Protein 5USB (pdb70)

GO terms:
  GO:0140445 chromosome, telomeric repeat region (C, IDA)
  GO:0098505 G-rich strand telomeric DNA binding (F, IDA)
  GO:0000782 telomere cap complex (C, IDA)
  GO:0043047 single-stranded telomeric DNA binding (F, IDA)
  GO:0016233 telomere capping (P, IDA)
  GO:0043047 single-stranded telomeric DNA binding (F, EXP)
  GO:0070187 shelterin complex (C, IC)
  GO:0005634 nucleus (C, HDA)
  GO:0016233 telomere capping (P, IMP)
  GO:0000723 telomere maintenance (P, IMP)
  GO:0005515 protein binding (F, IPI)

Secondary structure (DSSP, 8-state):
-----GGG--SS-EEEEEEEEEEEEE-SS-EEEEEE-S---TTS--B-TT-SS-------BS--EEEEE-THHHHHHTTT--TT-EEEEEEEEEEE-TTS-EEEEE---TT--S--EEEEE-TT-GGGHHHHHHHHHH-

Radius of gyration: 14.32 Å; Cα contacts (8 Å, |Δi|>4): 308; chains: 1; bounding box: 35×38×34 Å

Organism: Schizosaccharomyces pombe (strain 972 / ATCC 24843) (NCBI:txid284812)

Sequence (139 aa):
DSFSLLSQITPHQRCSFYAQVIKTWYSDKNFTLYVTDYTENELFFPMSPYTSSSRWWRRGGPPFGRFSIRRCILWWDEHDFYCRRNYIKEGDYVVMKNVRTKIDHLGYLECCILHGDSAKRYNMSIEKVDSEEPELNEIKSRKRLLLYYYVVV

Structure (mmCIF, N/CA/C/O backbone):
data_5USB
#
_entry.id   5USB
#
_cell.length_a   41.290
_cell.length_b   58.010
_cell.length_c   65.910
_cell.angle_alpha   90.00
_cell.angle_beta   90.00
_cell.angle_gamma   90.00
#
_symmetry.space_group_name_H-M   'P 21 21 21'
#
loop_
_entity.id
_entity.type
_entity.pdbx_description
1 polymer 'Protection of telomeres protein 1'
2 polymer "G1R_9mer DNA/RNA (5'-R(*G)-D(P*GP*TP*TP*AP*CP*GP*GP*T)-3')"
3 water water
#
loop_
_atom_site.group_PDB
_atom_site.id
_atom_site.type_symbol
_atom_site.label_atom_id
_atom_site.label_alt_id
_atom_site.label_comp_id
_atom_site.label_asym_id
_atom_site.label_entity_id
_atom_site.label_seq_id
_atom_site.pdbx_PDB_ins_code
_atom_site.Cartn_x
_atom_site.Cartn_y
_atom_site.Cartn_z
_atom_site.occupancy
_atom_site.B_iso_or_equiv
_atom_site.auth_seq_id
_atom_site.auth_comp_id
_atom_site.auth_asym_id
_atom_site.auth_atom_id
_atom_site.pdbx_PDB_model_num
ATOM 1 N N . ASP A 1 1 ? 11.584 21.984 77.073 1.00 63.91 3 ASP A N 1
ATOM 2 C CA . ASP A 1 1 ? 12.644 22.810 77.584 1.00 55.90 3 ASP A CA 1
ATOM 3 C C . ASP A 1 1 ? 14.046 22.124 77.739 1.00 55.87 3 ASP A C 1
ATOM 4 O O . ASP A 1 1 ? 14.908 22.471 76.957 1.00 56.95 3 ASP A O 1
ATOM 12 N N . SER A 1 2 ? 14.251 21.116 78.615 1.00 44.17 4 SER A N 1
ATOM 13 C CA . SER A 1 2 ? 15.539 20.489 78.922 1.00 31.92 4 SER A CA 1
ATOM 14 C C . SER A 1 2 ? 15.347 19.087 79.552 1.00 26.99 4 SER A C 1
ATOM 15 O O . SER A 1 2 ? 14.272 18.693 79.805 1.00 26.10 4 SER A O 1
ATOM 23 N N . PHE A 1 3 ? 16.430 18.381 79.814 1.00 23.85 5 PHE A N 1
ATOM 24 C CA . PHE A 1 3 ? 16.361 17.066 80.401 1.00 18.00 5 PHE A CA 1
ATOM 25 C C . PHE A 1 3 ? 16.251 17.088 81.915 1.00 22.63 5 PHE A C 1
ATOM 26 O O . PHE A 1 3 ? 16.756 17.955 82.538 1.00 24.72 5 PHE A O 1
ATOM 43 N N . SER A 1 4 ? 15.513 16.131 82.459 1.00 16.54 6 SER A N 1
ATOM 44 C CA . SER A 1 4 ? 15.356 15.927 83.896 1.00 17.34 6 SER A CA 1
ATOM 45 C C . SER A 1 4 ? 15.936 14.578 84.301 1.00 17.43 6 SER A C 1
ATOM 46 O O . SER A 1 4 ? 15.912 13.632 83.515 1.00 18.27 6 SER A O 1
ATOM 54 N N . LEU A 1 5 ? 16.388 14.465 85.549 1.00 14.75 7 LEU A N 1
ATOM 55 C CA . LEU A 1 5 ? 16.543 13.152 86.150 1.00 17.13 7 LEU A CA 1
ATOM 56 C C . LEU A 1 5 ? 15.161 12.599 86.493 1.00 13.86 7 LEU A C 1
ATOM 57 O O . LEU A 1 5 ? 14.212 13.352 86.743 1.00 15.22 7 LEU A O 1
ATOM 73 N N . LEU A 1 6 ? 15.050 11.268 86.534 1.00 15.15 8 LEU A N 1
ATOM 74 C CA . LEU A 1 6 ? 13.734 10.703 86.805 1.00 12.85 8 LEU A CA 1
ATOM 75 C C . LEU A 1 6 ? 13.254 11.052 88.202 1.00 14.76 8 LEU A C 1
ATOM 76 O O . LEU A 1 6 ? 12.048 11.106 88.450 1.00 15.42 8 LEU A O 1
ATOM 92 N N . SER A 1 7 ? 14.176 11.313 89.136 1.00 14.59 9 SER A N 1
ATOM 93 C CA . SER A 1 7 ? 13.776 11.743 90.466 1.00 12.39 9 SER A CA 1
ATOM 94 C C . SER A 1 7 ? 13.108 13.111 90.471 1.00 18.29 9 SER A C 1
ATOM 95 O O . SER A 1 7 ? 12.432 13.452 91.456 1.00 18.68 9 SER A O 1
ATOM 103 N N . GLN A 1 8 ? 13.279 13.885 89.406 1.00 15.44 10 GLN A N 1
ATOM 104 C CA . GLN A 1 8 ? 12.760 15.246 89.310 1.00 19.05 10 GLN A CA 1
ATOM 105 C C . GLN A 1 8 ? 11.432 15.327 88.574 1.00 21.57 10 GLN A C 1
ATOM 106 O O . GLN A 1 8 ? 10.799 16.395 88.584 1.00 20.71 10 GLN A O 1
ATOM 120 N N . ILE A 1 9 ? 10.987 14.253 87.922 1.00 17.84 11 I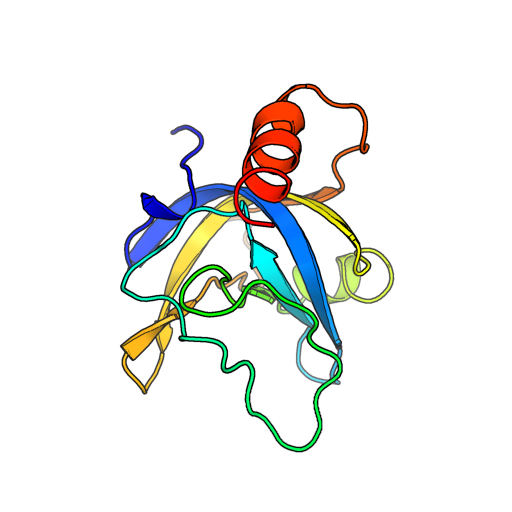LE A N 1
ATOM 121 C CA . ILE A 1 9 ? 9.760 14.386 87.160 1.00 17.16 11 ILE A CA 1
ATOM 122 C C . ILE A 1 9 ? 8.557 14.303 88.088 1.00 19.10 11 ILE A C 1
ATOM 123 O O . ILE A 1 9 ? 8.568 13.690 89.155 1.00 18.44 11 ILE A O 1
ATOM 139 N N . THR A 1 10 ? 7.509 14.983 87.696 1.00 19.65 12 THR A N 1
ATOM 140 C CA . THR A 1 10 ? 6.284 15.049 88.475 1.00 20.45 12 THR A CA 1
ATOM 141 C C . THR A 1 10 ? 5.127 14.706 87.569 1.00 20.65 12 THR A C 1
ATOM 142 O O . THR A 1 10 ? 5.272 14.645 86.345 1.00 20.45 12 THR A O 1
ATOM 153 N N . PRO A 1 11 ? 3.958 14.487 88.130 1.00 20.35 13 PRO A N 1
ATOM 154 C CA . PRO A 1 11 ? 2.817 14.083 87.310 1.00 23.35 13 PRO A CA 1
ATOM 155 C C . PRO A 1 11 ? 2.323 15.228 86.449 1.00 20.63 13 PRO A C 1
ATOM 156 O O . PRO A 1 11 ? 2.434 16.396 86.812 1.00 21.42 13 PRO A O 1
ATOM 167 N N . HIS A 1 12 ? 1.783 14.870 85.282 1.00 19.63 14 HIS A N 1
ATOM 168 C CA . HIS A 1 12 ? 1.064 15.804 84.421 1.00 20.68 14 HIS A CA 1
ATOM 169 C C . HIS A 1 12 ? 1.973 16.918 83.913 1.00 22.24 14 HIS A C 1
ATOM 170 O O . HIS A 1 12 ? 1.636 18.106 83.917 1.00 21.06 14 HIS A O 1
ATOM 184 N N . GLN A 1 13 ? 3.139 16.514 83.442 1.00 19.96 15 GLN A N 1
ATOM 185 C CA . GLN A 1 13 ? 4.045 17.432 82.787 1.00 21.41 15 GLN A CA 1
ATOM 186 C C . GLN A 1 13 ? 4.614 16.747 81.560 1.00 24.72 15 GLN A C 1
ATOM 187 O O . GLN A 1 13 ? 4.509 15.526 81.391 1.00 24.64 15 GLN A O 1
ATOM 201 N N . ARG A 1 14 ? 5.163 17.568 80.682 1.00 20.23 16 ARG A N 1
ATOM 202 C CA . ARG A 1 14 ? 5.993 17.090 79.597 1.00 21.74 16 ARG A CA 1
ATOM 203 C C . ARG A 1 14 ? 7.437 17.048 80.098 1.00 18.58 16 ARG A C 1
ATOM 204 O O . ARG A 1 14 ? 7.900 17.994 80.731 1.00 20.83 16 ARG A O 1
ATOM 225 N N . CYS A 1 15 ? 8.152 15.957 79.825 1.00 18.38 17 CYS A N 1
ATOM 226 C CA . CYS A 1 15 ? 9.526 15.900 80.275 1.00 17.82 17 CYS A CA 1
ATOM 227 C C . CYS A 1 15 ? 10.360 15.123 79.274 1.00 15.41 17 CYS A C 1
ATOM 228 O O . CYS A 1 15 ? 9.839 14.491 78.348 1.00 18.37 17 CYS A O 1
ATOM 236 N N . SER A 1 16 ? 11.672 15.222 79.453 1.00 14.96 18 SER A N 1
ATOM 237 C CA . SER A 1 16 ? 12.660 14.523 78.666 1.00 13.55 18 SER A CA 1
ATOM 238 C C . SER A 1 16 ? 13.739 13.945 79.559 1.00 14.62 18 SER A C 1
ATOM 239 O O . SER A 1 16 ? 14.154 14.587 80.520 1.00 14.67 18 SER A O 1
ATOM 247 N N . PHE A 1 17 ? 14.215 12.736 79.234 1.00 13.68 19 PHE A N 1
ATOM 248 C CA . PHE A 1 17 ? 15.197 12.076 80.086 1.00 14.70 19 PHE A CA 1
ATOM 249 C C . PHE A 1 17 ? 15.920 10.981 79.320 1.00 13.96 19 PHE A C 1
ATOM 250 O O . PHE A 1 17 ? 15.432 10.472 78.311 1.00 13.25 19 PHE A O 1
ATOM 267 N N . TYR A 1 18 ? 17.076 10.614 79.846 1.00 13.23 20 TYR A N 1
ATOM 268 C CA . TYR A 1 18 ? 17.851 9.455 79.440 1.00 12.78 20 TYR A CA 1
ATOM 269 C C . TYR A 1 18 ? 17.585 8.344 80.455 1.00 12.01 20 TYR A C 1
ATOM 270 O O . TYR A 1 18 ? 17.468 8.605 81.654 1.00 14.15 20 TYR A O 1
ATOM 288 N N . ALA A 1 19 ? 17.530 7.108 79.986 1.00 12.70 21 ALA A N 1
ATOM 289 C CA . ALA A 1 19 ? 17.259 6.004 80.897 1.00 14.50 21 ALA A CA 1
ATOM 290 C C . ALA A 1 19 ? 17.745 4.699 80.295 1.00 14.63 21 ALA A C 1
ATOM 291 O O . ALA A 1 19 ? 17.990 4.586 79.088 1.00 14.25 21 ALA A O 1
ATOM 298 N N . GLN A 1 20 ? 17.882 3.705 81.161 1.00 11.95 22 GLN A N 1
ATOM 299 C CA . GLN A 1 20 ? 18.174 2.345 80.752 1.00 11.88 22 GLN A CA 1
ATOM 300 C C . GLN A 1 20 ? 16.913 1.492 80.857 1.00 13.00 22 GLN A C 1
ATOM 301 O O . GLN A 1 20 ? 16.144 1.610 81.817 1.00 11.80 22 GLN A O 1
ATOM 315 N N . VAL A 1 21 ? 16.692 0.666 79.838 1.00 12.00 23 VAL A N 1
ATOM 316 C CA . VAL A 1 21 ? 15.520 -0.195 79.776 1.00 10.46 23 VAL A CA 1
ATOM 317 C C . VAL A 1 21 ? 15.780 -1.433 80.619 1.00 12.41 23 VAL A C 1
ATOM 318 O O . VAL A 1 21 ? 16.720 -2.201 80.359 1.00 11.58 23 VAL A O 1
ATOM 331 N N . ILE A 1 22 ? 14.899 -1.666 81.583 1.00 12.23 24 ILE A N 1
ATOM 332 C CA . ILE A 1 22 ? 14.995 -2.830 82.454 1.00 10.41 24 ILE A CA 1
ATOM 333 C C . ILE A 1 22 ? 14.135 -3.971 81.957 1.00 12.18 24 ILE A C 1
ATOM 334 O O . ILE A 1 22 ? 14.562 -5.126 81.988 1.00 15.69 24 ILE A O 1
ATOM 350 N N . LYS A 1 23 ? 12.937 -3.653 81.488 1.00 10.68 25 LYS A N 1
ATOM 351 C CA . LYS A 1 23 ? 11.955 -4.647 81.103 1.00 12.30 25 LYS A CA 1
ATOM 352 C C . LYS A 1 23 ? 11.143 -4.133 79.927 1.00 10.28 25 LYS A C 1
ATOM 353 O O . LYS A 1 23 ? 10.807 -2.948 79.868 1.00 10.39 25 LYS A O 1
ATOM 372 N N . THR A 1 24 ? 10.818 -5.036 79.009 1.00 10.04 26 THR A N 1
ATOM 373 C CA . THR A 1 24 ? 9.878 -4.762 77.940 1.00 10.63 26 THR A CA 1
ATOM 374 C C . THR A 1 24 ? 8.761 -5.785 77.974 1.00 11.55 26 THR A C 1
ATOM 375 O O . THR A 1 24 ? 8.969 -6.924 78.392 1.00 13.06 26 THR A O 1
ATOM 386 N N . TRP A 1 25 ? 7.588 -5.382 77.484 1.00 11.76 27 TRP A N 1
ATOM 387 C CA . TRP A 1 25 ? 6.457 -6.290 77.337 1.00 10.72 27 TRP A CA 1
ATOM 388 C C . TRP A 1 25 ? 5.604 -5.839 76.169 1.00 11.56 27 TRP A C 1
ATOM 389 O O . TRP A 1 25 ? 5.059 -4.733 76.185 1.00 12.07 27 TRP A O 1
ATOM 410 N N . TYR A 1 26 ? 5.522 -6.676 75.134 1.00 14.29 28 TYR A N 1
ATOM 411 C CA . TYR A 1 26 ? 4.651 -6.378 74.015 1.00 13.68 28 TYR A CA 1
ATOM 412 C C . TYR A 1 26 ? 3.326 -7.088 74.196 1.00 14.62 28 TYR A C 1
ATOM 413 O O . TYR A 1 26 ? 3.262 -8.197 74.758 1.00 16.69 28 TYR A O 1
ATOM 431 N N . SER A 1 27 ? 2.279 -6.464 73.668 1.00 16.97 29 SER A N 1
ATOM 432 C CA . SER A 1 27 ? 0.968 -7.094 73.604 1.00 22.29 29 SER A CA 1
ATOM 433 C C . SER A 1 27 ? 0.302 -6.688 72.302 1.00 18.16 29 SER A C 1
ATOM 434 O O . SER A 1 27 ? 0.857 -5.919 71.506 1.00 20.30 29 SER A O 1
ATOM 442 N N . ASP A 1 28 ? -0.904 -7.217 72.093 1.00 25.60 30 ASP A N 1
ATOM 443 C CA . ASP A 1 28 ? -1.668 -6.862 70.903 1.00 28.42 30 ASP A CA 1
ATOM 444 C C . ASP A 1 28 ? -2.256 -5.461 70.958 1.00 33.29 30 ASP A C 1
ATOM 445 O O . ASP A 1 28 ? -2.750 -4.988 69.933 1.00 36.16 30 ASP A O 1
ATOM 454 N N . LYS A 1 29 ? -2.235 -4.795 72.109 1.00 27.45 31 LYS A N 1
ATOM 455 C CA . LYS A 1 29 ? -2.767 -3.447 72.236 1.00 26.28 31 LYS A CA 1
ATOM 456 C C . LYS A 1 29 ? -1.694 -2.369 72.271 1.00 24.90 31 LYS A C 1
ATOM 457 O O . LYS A 1 29 ? -1.938 -1.241 71.811 1.00 24.79 31 LYS A O 1
ATOM 476 N N . ASN A 1 30 ? -0.542 -2.653 72.886 1.00 22.78 32 ASN A N 1
ATOM 477 C CA . ASN A 1 30 ? 0.462 -1.625 73.073 1.00 16.04 32 ASN A CA 1
ATOM 478 C C . ASN A 1 30 ? 1.805 -2.281 73.397 1.00 14.24 32 ASN A C 1
ATOM 479 O O . ASN A 1 30 ? 1.935 -3.498 73.437 1.00 17.76 32 ASN A O 1
ATOM 490 N N . PHE A 1 31 ? 2.824 -1.445 73.566 1.00 12.67 33 PHE A N 1
ATOM 491 C CA . PHE A 1 31 ? 4.149 -1.894 73.976 1.00 12.23 33 PHE A CA 1
ATOM 492 C C . PHE A 1 31 ? 4.545 -1.173 75.265 1.00 13.33 33 PHE A C 1
ATOM 493 O O . PHE A 1 31 ? 4.369 0.054 75.379 1.00 13.23 33 PHE A O 1
ATOM 510 N N . THR A 1 32 ? 5.094 -1.914 76.228 1.00 10.67 34 THR A N 1
ATOM 511 C CA . THR A 1 32 ? 5.400 -1.325 77.525 1.00 11.08 34 THR A CA 1
ATOM 512 C C . THR A 1 32 ? 6.887 -1.425 77.788 1.00 10.54 34 THR A C 1
ATOM 513 O O . THR A 1 32 ? 7.501 -2.452 77.513 1.00 13.18 34 THR A O 1
ATOM 524 N N . LEU A 1 33 ? 7.463 -0.361 78.334 1.00 12.38 35 LEU A N 1
ATOM 525 C CA . LEU A 1 33 ? 8.845 -0.312 78.768 1.00 12.39 35 LEU A CA 1
ATOM 526 C C . LEU A 1 33 ? 8.876 0.031 80.247 1.00 12.51 35 LEU A C 1
ATOM 527 O O . LEU A 1 33 ? 8.040 0.778 80.726 1.00 14.86 35 LEU A O 1
ATOM 543 N N . TYR A 1 34 ? 9.831 -0.530 80.969 1.00 10.34 36 TYR A N 1
ATOM 544 C CA . TYR A 1 34 ? 10.126 -0.123 82.334 1.00 11.22 36 TYR A CA 1
ATOM 545 C C . TYR A 1 34 ? 11.552 0.381 82.312 1.00 9.97 36 TYR A C 1
ATOM 546 O O . TYR A 1 34 ? 12.447 -0.360 81.877 1.00 12.45 36 TYR A O 1
ATOM 564 N N . VAL A 1 35 ? 11.748 1.647 82.680 1.00 10.18 37 VAL A N 1
ATOM 565 C CA . VAL A 1 35 ? 13.052 2.282 82.551 1.00 11.03 37 VAL A CA 1
ATOM 566 C C . VAL A 1 35 ? 13.479 2.934 83.856 1.00 10.58 37 VAL A C 1
ATOM 567 O O . VAL A 1 35 ? 12.666 3.212 84.733 1.00 11.50 37 VAL A O 1
ATOM 580 N N . THR A 1 36 ? 14.791 3.125 83.990 1.00 11.82 38 THR A N 1
ATOM 581 C CA . THR A 1 36 ? 15.391 3.693 85.186 1.00 10.80 38 THR A CA 1
ATOM 582 C C . THR A 1 36 ? 16.596 4.539 84.817 1.00 10.18 38 THR A C 1
ATOM 583 O O . THR A 1 36 ? 17.273 4.263 83.820 1.00 12.80 38 THR A O 1
ATOM 594 N N . ASP A 1 37 ? 16.882 5.555 85.667 1.00 11.28 39 ASP A N 1
ATOM 595 C CA . ASP A 1 37 ? 18.203 6.176 85.615 1.00 14.03 39 ASP A CA 1
ATOM 596 C C . ASP A 1 37 ? 18.910 6.036 86.957 1.00 15.71 39 ASP A C 1
ATOM 597 O O . ASP A 1 37 ? 19.899 6.743 87.222 1.00 16.23 39 ASP A O 1
ATOM 606 N N . TYR A 1 38 ? 18.417 5.118 87.785 1.00 13.49 40 TYR A N 1
ATOM 607 C CA . TYR A 1 38 ? 18.949 4.822 89.119 1.00 14.01 40 TYR A CA 1
ATOM 608 C C . TYR A 1 38 ? 18.837 6.021 90.048 1.00 18.70 40 TYR A C 1
ATOM 609 O O . TYR A 1 38 ? 19.684 6.231 90.921 1.00 18.75 40 TYR A O 1
ATOM 627 N N . THR A 1 39 ? 17.787 6.825 89.870 1.00 15.29 41 THR A N 1
ATOM 628 C CA . THR A 1 39 ? 17.394 7.860 90.819 1.00 15.35 41 THR A CA 1
ATOM 629 C C . THR A 1 39 ? 15.971 7.555 91.276 1.00 17.72 41 THR A C 1
ATOM 630 O O . THR A 1 39 ? 15.151 7.049 90.517 1.00 16.65 41 THR A O 1
ATOM 641 N N . GLU A 1 40 ? 15.692 7.836 92.536 1.00 15.59 42 GLU A N 1
ATOM 642 C CA . GLU A 1 40 ? 14.444 7.443 93.195 1.00 12.14 42 GLU A CA 1
ATOM 643 C C . GLU A 1 40 ? 13.379 8.511 93.057 1.00 14.13 42 GLU A C 1
ATOM 644 O O . GLU A 1 40 ? 13.680 9.698 93.133 1.00 16.41 42 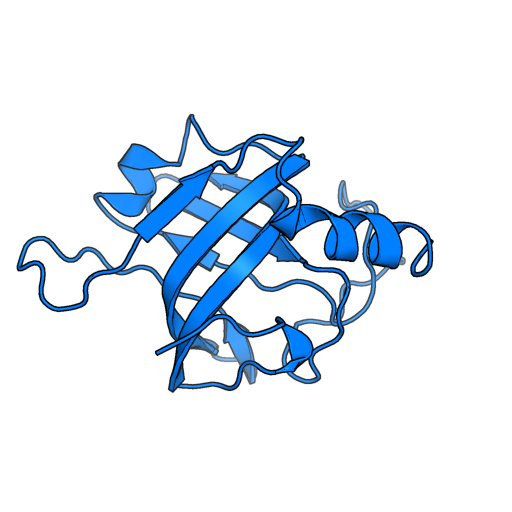GLU A O 1
ATOM 656 N N . ASN A 1 41 ? 12.137 8.081 92.818 1.00 14.76 43 ASN A N 1
ATOM 657 C CA . ASN A 1 41 ? 10.995 8.981 92.755 1.00 14.75 43 ASN A CA 1
ATOM 658 C C . ASN A 1 41 ? 9.887 8.464 93.646 1.00 14.67 43 ASN A C 1
ATOM 659 O O . ASN A 1 41 ? 9.461 7.323 93.498 1.00 13.89 43 ASN A O 1
ATOM 670 N N . GLU A 1 42 ? 9.393 9.317 94.552 1.00 17.94 44 GLU A N 1
ATOM 671 C CA . GLU A 1 42 ? 8.446 8.852 95.546 1.00 17.27 44 GLU A CA 1
ATOM 672 C C . GLU A 1 42 ? 7.119 8.375 94.968 1.00 16.59 44 GLU A C 1
ATOM 673 O O . GLU A 1 42 ? 6.370 7.721 95.701 1.00 17.18 44 GLU A O 1
ATOM 685 N N . LEU A 1 43 ? 6.805 8.653 93.682 1.00 16.96 45 LEU A N 1
ATOM 686 C CA . LEU A 1 43 ? 5.578 8.185 93.060 1.00 16.91 45 LEU A CA 1
ATOM 687 C C . LEU A 1 43 ? 5.784 6.982 92.136 1.00 14.83 45 LEU A C 1
ATOM 688 O O . LEU A 1 43 ? 4.814 6.480 91.571 1.00 15.99 45 LEU A O 1
ATOM 704 N N . PHE A 1 44 ? 7.009 6.470 92.020 1.00 12.79 46 PHE A N 1
ATOM 705 C CA . PHE A 1 44 ? 7.209 5.228 91.293 1.00 14.31 46 PHE A CA 1
ATOM 706 C C . PHE A 1 44 ? 6.732 4.038 92.136 1.00 17.02 46 PHE A C 1
ATOM 707 O O . PHE A 1 44 ? 6.666 4.093 93.371 1.00 15.90 46 PHE A O 1
ATOM 724 N N . PHE A 1 45 ? 6.422 2.940 91.473 1.00 12.86 47 PHE A N 1
ATOM 725 C CA . PHE A 1 45 ? 5.985 1.755 92.190 1.00 11.77 47 PHE A CA 1
ATOM 726 C C . PHE A 1 45 ? 7.156 1.133 92.947 1.00 12.17 47 PHE A C 1
ATOM 727 O O . PHE A 1 45 ? 8.263 1.011 92.406 1.00 13.48 47 PHE A O 1
ATOM 744 N N . PRO A 1 46 ? 6.958 0.696 94.198 1.00 13.25 48 PRO A N 1
ATOM 745 C CA . PRO A 1 46 ? 8.061 0.039 94.896 1.00 12.28 48 PRO A CA 1
ATOM 746 C C . PRO A 1 46 ? 8.221 -1.412 94.490 1.00 14.51 48 PRO A C 1
ATOM 747 O O . PRO A 1 46 ? 7.418 -2.277 94.878 1.00 14.54 48 PRO A O 1
ATOM 758 N N . MET A 1 47 ? 9.247 -1.685 93.676 1.00 13.95 49 MET A N 1
ATOM 759 C CA . MET A 1 47 ? 9.473 -3.037 93.191 1.00 12.82 49 MET A CA 1
ATOM 760 C C . MET A 1 47 ? 10.015 -3.931 94.310 1.00 12.47 49 MET A C 1
ATOM 761 O O . MET A 1 47 ? 11.043 -3.629 94.923 1.00 13.62 49 MET A O 1
ATOM 775 N N . SER A 1 48 ? 9.341 -5.031 94.543 1.00 13.70 50 SER A N 1
ATOM 776 C CA . SER A 1 48 ? 9.655 -5.896 95.684 1.00 12.83 50 SER A CA 1
ATOM 777 C C . SER A 1 48 ? 10.727 -6.928 95.336 1.00 14.43 50 SER A C 1
ATOM 778 O O . SER A 1 48 ? 10.597 -7.636 94.329 1.00 15.60 50 SER A O 1
ATOM 786 N N . PRO A 1 49 ? 11.758 -7.070 96.179 1.00 13.40 51 PRO A N 1
ATOM 787 C CA . PRO A 1 49 ? 12.716 -8.179 96.047 1.00 14.33 51 PRO A CA 1
ATOM 788 C C . PRO A 1 49 ? 12.173 -9.538 96.491 1.00 13.68 51 PRO A C 1
ATOM 789 O O . PRO A 1 49 ? 12.879 -10.557 96.343 1.00 16.18 51 PRO A O 1
ATOM 800 N N . TYR A 1 50 ? 10.951 -9.615 97.006 1.00 14.37 52 TYR A N 1
ATOM 801 C CA . TYR A 1 50 ? 10.435 -10.820 97.652 1.00 16.13 52 TYR A CA 1
ATOM 802 C C . TYR A 1 50 ? 9.475 -11.615 96.783 1.00 18.18 52 TYR A C 1
ATOM 803 O O . TYR A 1 50 ? 9.029 -12.689 97.196 1.00 22.15 52 TYR A O 1
ATOM 821 N N . THR A 1 51 ? 9.153 -11.117 95.597 1.00 18.45 53 THR A N 1
ATOM 822 C CA . THR A 1 51 ? 8.167 -11.745 94.741 1.00 18.76 53 THR A CA 1
ATOM 823 C C . THR A 1 51 ? 8.560 -13.189 94.506 1.00 23.14 53 THR A C 1
ATOM 824 O O . THR A 1 51 ? 9.715 -13.482 94.222 1.00 26.22 53 THR A O 1
ATOM 835 N N . SER A 1 52 ? 7.584 -14.094 94.665 1.00 33.63 54 SER A N 1
ATOM 836 C CA . SER A 1 52 ? 7.869 -15.522 94.578 1.00 37.23 54 SER A CA 1
ATOM 837 C C . SER A 1 52 ? 8.578 -15.848 93.275 1.00 36.19 54 SER A C 1
ATOM 838 O O . SER A 1 52 ? 9.633 -16.493 93.257 1.00 37.69 54 SER A O 1
ATOM 846 N N . SER A 1 53 ? 8.026 -15.368 92.174 1.00 30.37 55 SER A N 1
ATOM 847 C CA . SER A 1 53 ? 8.564 -15.634 90.857 1.00 25.81 55 SER A CA 1
ATOM 848 C C . SER A 1 53 ? 8.637 -14.313 90.116 1.00 27.51 55 SER A C 1
ATOM 849 O O . SER A 1 53 ? 7.615 -13.641 89.953 1.00 24.75 55 SER A O 1
ATOM 857 N N . SER A 1 54 ? 9.840 -13.920 89.720 1.00 21.91 56 SER A N 1
ATOM 858 C CA . SER A 1 54 ? 9.977 -12.755 88.878 1.00 16.84 56 SER A CA 1
ATOM 859 C C . SER A 1 54 ? 11.330 -12.782 88.196 1.00 22.98 56 SER A C 1
ATOM 860 O O . SER A 1 54 ? 12.310 -13.228 88.792 1.00 27.06 56 SER A O 1
ATOM 868 N N . ARG A 1 55 ? 11.363 -12.306 86.950 1.00 20.20 57 ARG A N 1
ATOM 869 C CA . ARG A 1 55 ? 12.594 -12.131 86.189 1.00 17.68 57 ARG A CA 1
ATOM 870 C C . ARG A 1 55 ? 13.239 -10.752 86.397 1.00 18.53 57 ARG A C 1
ATOM 871 O O . ARG A 1 55 ? 14.311 -10.492 85.857 1.00 21.79 57 ARG A O 1
ATOM 892 N N A TRP A 1 56 ? 12.613 -9.899 87.200 0.56 16.37 58 TRP A N 1
ATOM 893 N N B TRP A 1 56 ? 12.605 -9.846 87.126 0.44 16.36 58 TRP A N 1
ATOM 894 C CA A TRP A 1 56 ? 13.175 -8.608 87.567 0.56 15.59 58 TRP A CA 1
ATOM 895 C CA B TRP A 1 56 ? 13.057 -8.458 87.179 0.44 15.76 58 TRP A CA 1
ATOM 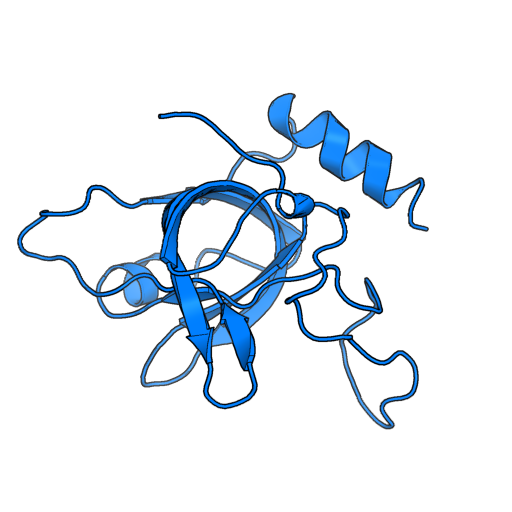896 C C A TRP A 1 56 ? 14.308 -8.790 88.578 0.56 16.97 58 TRP A C 1
ATOM 897 C C B TRP A 1 56 ? 14.564 -8.330 87.414 0.44 17.90 58 TRP A C 1
ATOM 898 O O A TRP A 1 56 ? 14.093 -9.334 89.669 0.56 23.51 58 TRP A O 1
ATOM 899 O O B TRP A 1 56 ? 15.084 -8.755 88.451 0.44 17.01 58 TRP A O 1
ATOM 940 N N A ARG A 1 57 ? 15.515 -8.338 88.213 0.56 18.24 59 ARG A N 1
ATOM 941 N N B ARG A 1 57 ? 15.255 -7.716 86.445 0.44 18.74 59 ARG A N 1
ATOM 942 C CA A ARG A 1 57 ? 16.712 -8.459 89.041 0.56 18.20 59 ARG A CA 1
ATOM 943 C CA B ARG A 1 57 ? 16.679 -7.403 86.518 0.44 19.26 59 ARG A CA 1
ATOM 944 C C A ARG A 1 57 ? 17.025 -7.188 89.813 0.56 16.58 59 ARG A C 1
ATOM 945 C C B ARG A 1 57 ? 16.943 -5.928 86.796 0.44 18.63 59 ARG A C 1
ATOM 946 O O A ARG A 1 57 ? 17.987 -7.162 90.576 0.56 17.83 59 ARG A O 1
ATOM 947 O O B ARG A 1 57 ? 17.972 -5.390 86.367 0.44 18.18 59 ARG A O 1
ATOM 988 N N A GLY A 1 58 ? 16.263 -6.126 89.594 0.56 14.41 60 GLY A N 1
ATOM 989 N N B GLY A 1 58 ? 16.039 -5.256 87.505 0.44 15.48 60 GLY A N 1
ATOM 990 C CA A GLY A 1 58 ? 16.545 -4.833 90.162 0.56 14.85 60 GLY A CA 1
ATOM 991 C CA B GLY A 1 58 ? 16.198 -3.853 87.776 0.44 13.68 60 GLY A CA 1
ATOM 992 C C A GLY A 1 58 ? 16.301 -3.796 89.092 0.56 12.47 60 GLY A C 1
ATOM 993 C C B GLY A 1 58 ? 16.358 -3.550 89.243 0.44 12.89 60 GLY A C 1
ATOM 994 O O A GLY A 1 58 ? 16.149 -4.138 87.917 0.56 13.22 60 GLY A O 1
ATOM 995 O O B GLY A 1 58 ? 16.440 -4.440 90.088 0.44 13.77 60 GLY A O 1
ATOM 1002 N N A PRO A 1 59 ? 16.295 -2.521 89.484 0.56 13.78 61 PRO A N 1
ATOM 1003 N N B PRO A 1 59 ? 16.448 -2.265 89.563 0.44 13.35 61 PRO A N 1
ATOM 1004 C CA A PRO A 1 59 ? 16.475 -2.070 90.862 0.56 13.89 61 PRO A CA 1
ATOM 1005 C CA B PRO A 1 59 ? 16.528 -1.858 90.964 0.44 13.90 61 PRO A CA 1
ATOM 1006 C C A PRO A 1 59 ? 15.210 -2.268 91.701 0.56 14.63 61 PRO A C 1
ATOM 1007 C C B PRO A 1 59 ? 15.229 -2.152 91.709 0.44 14.69 61 PRO A C 1
ATOM 1008 O O A PRO A 1 59 ? 14.123 -2.315 91.159 0.56 12.34 61 PRO A O 1
ATOM 1009 O O B PRO A 1 59 ? 14.145 -2.191 91.130 0.44 12.36 61 PRO A O 1
ATOM 1030 N N . PHE A 1 60 ? 15.350 -2.350 93.025 1.00 14.45 62 PHE A N 1
ATOM 1031 C CA . PHE A 1 60 ? 14.199 -2.535 93.893 1.00 13.76 62 PHE A CA 1
ATOM 1032 C C . PHE A 1 60 ? 13.801 -1.212 94.536 1.00 12.12 62 PHE A C 1
ATOM 1033 O O . PHE A 1 60 ? 14.581 -0.253 94.569 1.00 15.35 62 PHE A O 1
ATOM 1051 N N . GLY A 1 61 ? 12.554 -1.153 95.025 1.00 12.15 63 GLY A N 1
ATOM 1052 C CA . GLY A 1 61 ? 12.026 0.106 95.493 1.00 12.56 63 GLY A CA 1
ATOM 1053 C C . GLY A 1 61 ? 11.600 0.977 94.332 1.00 12.37 63 GLY A C 1
ATOM 1054 O O . GLY A 1 61 ? 11.347 0.467 93.245 1.00 11.79 63 GLY A O 1
ATOM 1058 N N . ARG A 1 62 ? 11.458 2.282 94.611 1.00 12.68 64 ARG A N 1
ATOM 1059 C CA . ARG A 1 62 ? 10.807 3.245 93.708 1.00 10.76 64 ARG A CA 1
ATOM 1060 C C . ARG A 1 62 ? 11.814 3.884 92.752 1.00 14.19 64 ARG A C 1
ATOM 1061 O O . ARG A 1 62 ? 12.045 5.088 92.770 1.00 12.60 64 ARG A O 1
ATOM 1082 N N . PHE A 1 63 ? 12.388 3.047 91.879 1.00 11.78 65 PHE A N 1
ATOM 1083 C CA . PHE A 1 63 ? 13.482 3.458 91.007 1.00 11.94 65 PHE A CA 1
ATOM 1084 C C . PHE A 1 63 ? 13.208 3.313 89.514 1.00 12.63 65 PHE A C 1
ATOM 1085 O O . PHE A 1 63 ? 14.079 3.667 88.720 1.00 13.62 65 PHE A O 1
ATOM 1102 N N . SER A 1 64 ? 12.049 2.815 89.109 1.00 11.38 66 SER A N 1
ATOM 1103 C CA . SER A 1 64 ? 11.748 2.623 87.690 1.00 10.59 66 SER A CA 1
ATOM 1104 C C . SER A 1 64 ? 10.351 3.143 87.378 1.00 11.54 66 SER A C 1
ATOM 1105 O O . SER A 1 64 ? 9.459 3.152 88.233 1.00 13.64 66 SER A O 1
ATOM 1113 N N . ILE A 1 65 ? 10.147 3.557 86.127 1.00 11.81 67 ILE A N 1
ATOM 1114 C CA . ILE A 1 65 ? 8.857 4.070 85.661 1.00 12.78 67 ILE A CA 1
ATOM 1115 C C . ILE A 1 65 ? 8.387 3.241 84.465 1.00 12.02 67 ILE A C 1
ATOM 1116 O O . ILE A 1 65 ? 9.188 2.862 83.610 1.00 12.46 67 ILE A O 1
ATOM 1132 N N . ARG A 1 66 ? 7.100 2.936 84.445 1.00 11.45 68 ARG A N 1
ATOM 1133 C CA A ARG A 1 66 ? 6.461 2.250 83.327 0.60 12.60 68 ARG A CA 1
ATOM 1134 C CA B ARG A 1 66 ? 6.509 2.249 83.312 0.40 12.64 68 ARG A CA 1
ATOM 1135 C C . ARG A 1 66 ? 6.127 3.254 82.239 1.00 11.38 68 ARG A C 1
ATOM 1136 O O . ARG A 1 66 ? 5.595 4.317 82.535 1.00 12.40 68 ARG A O 1
ATOM 1177 N N . CYS A 1 67 ? 6.432 2.913 80.988 1.00 12.12 69 CYS A N 1
ATOM 1178 C CA . CYS A 1 67 ? 6.093 3.757 79.841 1.00 12.73 69 CYS A CA 1
ATOM 1179 C C . CYS A 1 67 ? 5.185 2.922 78.961 1.00 11.95 69 CYS A C 1
ATOM 1180 O O . CYS A 1 67 ? 5.564 1.812 78.590 1.00 13.30 69 CYS A O 1
ATOM 1188 N N . ILE A 1 68 ? 4.003 3.460 78.606 1.00 13.29 70 ILE A N 1
ATOM 1189 C CA . ILE A 1 68 ? 3.083 2.793 77.692 1.00 13.94 70 ILE A CA 1
ATOM 1190 C C . ILE A 1 68 ? 3.114 3.488 76.340 1.00 13.34 70 ILE A C 1
ATOM 1191 O O . ILE A 1 68 ? 2.913 4.702 76.255 1.00 14.36 70 ILE A O 1
ATOM 1207 N N . LEU A 1 69 ? 3.363 2.697 75.282 1.00 14.47 71 LEU A N 1
ATOM 1208 C CA . LEU A 1 69 ? 3.518 3.203 73.928 1.00 14.12 71 LEU A CA 1
ATOM 1209 C C . LEU A 1 69 ? 2.390 2.659 73.064 1.00 12.89 71 LEU A C 1
ATOM 1210 O O . LEU A 1 69 ? 2.180 1.445 73.018 1.00 13.04 71 LEU A O 1
ATOM 1226 N N A TRP A 1 70 ? 1.653 3.552 72.404 0.56 15.35 72 TRP A N 1
ATOM 1227 N N B TRP A 1 70 ? 1.684 3.562 72.379 0.44 15.35 72 TRP A N 1
ATOM 1228 C CA A TRP A 1 70 ? 0.568 3.151 71.520 0.56 16.05 72 TRP A CA 1
ATOM 1229 C CA B TRP A 1 70 ? 0.547 3.225 71.538 0.44 16.12 72 TRP A CA 1
ATOM 1230 C C A TRP A 1 70 ? 0.876 3.506 70.074 0.56 13.88 72 TRP A C 1
ATOM 1231 C C B TRP A 1 70 ? 0.846 3.546 70.077 0.44 13.92 72 TRP A C 1
ATOM 1232 O O A TRP A 1 70 ? 1.711 4.362 69.779 0.56 15.15 72 TRP A O 1
ATOM 1233 O O B TRP A 1 70 ? 1.666 4.412 69.767 0.44 15.15 72 TRP A O 1
ATOM 1274 N N . ASP A 1 71 ? 0.150 2.849 69.178 1.00 16.04 73 ASP A N 1
ATOM 1275 C CA . ASP A 1 71 ? 0.089 3.257 67.754 1.00 15.47 73 ASP A CA 1
ATOM 1276 C C . ASP A 1 71 ? 1.496 3.330 67.173 1.00 13.54 73 ASP A C 1
ATOM 1277 O O . ASP A 1 71 ? 2.263 2.369 67.327 1.00 15.25 73 ASP A O 1
ATOM 1287 N N . GLU A 1 72 ? 1.892 4.430 66.513 1.00 17.68 74 GLU A N 1
ATOM 1288 C CA . GLU A 1 72 ? 3.191 4.457 65.844 1.00 15.30 74 GLU A CA 1
ATOM 1289 C C . GLU A 1 72 ? 4.337 4.223 66.817 1.00 13.99 74 GLU A C 1
ATOM 1290 O O . GLU A 1 72 ? 5.376 3.680 66.444 1.00 13.56 74 GLU A O 1
ATOM 1302 N N . HIS A 1 73 ? 4.180 4.627 68.073 1.00 13.74 75 HIS A N 1
ATOM 1303 C CA . HIS A 1 73 ? 5.273 4.428 69.024 1.00 15.75 75 HIS A CA 1
ATOM 1304 C C . HIS A 1 73 ? 5.463 2.951 69.325 1.00 11.60 75 HIS A C 1
ATOM 1305 O O . HIS A 1 73 ? 6.594 2.472 69.490 1.00 14.23 75 HIS A O 1
ATOM 1319 N N . ASP A 1 74 ? 4.354 2.216 69.409 1.00 10.71 76 ASP A N 1
ATOM 1320 C CA . ASP A 1 74 ? 4.346 0.777 69.603 1.00 12.97 76 ASP A CA 1
ATOM 1321 C C . ASP A 1 74 ? 4.940 0.083 68.387 1.00 13.27 76 ASP A C 1
ATOM 1322 O O . ASP A 1 74 ? 5.917 -0.655 68.490 1.00 14.25 76 ASP A O 1
ATOM 1331 N N . PHE A 1 75 ? 4.399 0.365 67.210 1.00 13.95 77 PHE A N 1
ATOM 1332 C CA . PHE A 1 75 ? 4.925 -0.292 66.020 1.00 15.11 77 PHE A CA 1
ATOM 1333 C C . PHE A 1 75 ? 6.417 -0.048 65.847 1.00 12.08 77 PHE A C 1
ATOM 1334 O O . PHE A 1 75 ? 7.142 -0.941 65.403 1.00 14.89 77 PHE A O 1
ATOM 1351 N N . TYR A 1 76 ? 6.892 1.158 66.131 1.00 11.91 78 TYR A N 1
ATOM 1352 C CA . TYR A 1 76 ? 8.306 1.466 65.983 1.00 11.47 78 TYR A CA 1
ATOM 1353 C C . TYR A 1 76 ? 9.150 0.676 66.966 1.00 12.54 78 TYR A C 1
ATOM 1354 O O . TYR A 1 76 ? 10.174 0.092 66.604 1.00 12.73 78 TYR A O 1
ATOM 1372 N N . CYS A 1 77 ? 8.756 0.662 68.247 1.00 11.75 79 CYS A N 1
ATOM 1373 C CA . CYS A 1 77 ? 9.650 0.179 69.285 1.00 13.62 79 CYS A CA 1
ATOM 1374 C C . CYS A 1 77 ? 9.549 -1.307 69.596 1.00 12.71 79 CYS A C 1
ATOM 1375 O O . CYS A 1 77 ? 10.502 -1.853 70.163 1.00 14.57 79 CYS A O 1
ATOM 1383 N N . ARG A 1 78 ? 8.434 -1.958 69.271 1.00 14.56 80 ARG A N 1
ATOM 1384 C CA A ARG A 1 78 ? 8.110 -3.244 69.893 0.47 16.15 80 ARG A CA 1
ATOM 1385 C CA B ARG A 1 78 ? 8.100 -3.249 69.881 0.53 16.14 80 ARG A CA 1
ATOM 1386 C C . ARG A 1 78 ? 9.081 -4.354 69.516 1.00 18.21 80 ARG A C 1
ATOM 1387 O O . ARG A 1 78 ? 9.235 -5.324 70.282 1.00 18.32 80 ARG A O 1
ATOM 1428 N N . ASN A 1 79 ? 9.711 -4.268 68.354 1.00 15.75 81 ASN A N 1
ATOM 1429 C CA . ASN A 1 79 ? 10.700 -5.265 67.962 1.00 18.86 81 ASN A CA 1
ATOM 1430 C C . ASN A 1 79 ? 12.058 -4.615 67.753 1.00 16.46 81 ASN A C 1
ATOM 1431 O O . ASN A 1 79 ? 12.863 -5.068 66.929 1.00 20.45 81 ASN A O 1
ATOM 1442 N N . TYR A 1 80 ? 12.310 -3.543 68.490 1.00 17.78 82 TYR A N 1
ATOM 1443 C CA . TYR A 1 80 ? 13.499 -2.726 68.333 1.00 16.02 82 TYR A CA 1
ATOM 1444 C C . TYR A 1 80 ? 14.162 -2.407 69.671 1.00 21.68 82 TYR A C 1
ATOM 1445 O O . TYR A 1 80 ? 15.335 -2.744 69.859 1.00 19.05 82 TYR A O 1
ATOM 1463 N N . ILE A 1 81 ? 13.448 -1.744 70.591 1.00 14.50 83 ILE A N 1
ATOM 1464 C CA . ILE A 1 81 ? 13.991 -1.436 71.911 1.00 14.10 83 ILE A CA 1
ATOM 1465 C C . ILE A 1 81 ? 14.003 -2.710 72.743 1.00 16.69 83 ILE A C 1
ATOM 1466 O O . ILE A 1 81 ? 12.978 -3.393 72.879 1.00 16.84 83 ILE A O 1
ATOM 1482 N N . LYS A 1 82 ? 15.157 -3.027 73.315 1.00 15.19 84 LYS A N 1
ATOM 1483 C CA . LYS A 1 82 ? 15.360 -4.285 74.030 1.00 15.41 84 LYS A CA 1
ATOM 1484 C C . LYS A 1 82 ? 15.800 -3.994 75.450 1.00 12.91 84 LYS A C 1
ATOM 1485 O O . LYS A 1 82 ? 16.372 -2.946 75.753 1.00 13.86 84 LYS A O 1
ATOM 1504 N N . GLU A 1 83 ? 15.574 -4.967 76.318 1.00 14.95 85 GLU A N 1
ATOM 1505 C CA . GLU A 1 83 ? 16.086 -4.893 77.670 1.00 14.20 85 GLU A CA 1
ATOM 1506 C C . GLU A 1 83 ? 17.600 -4.676 77.658 1.00 11.51 85 GLU A C 1
ATOM 1507 O O . GLU A 1 83 ? 18.326 -5.360 76.925 1.0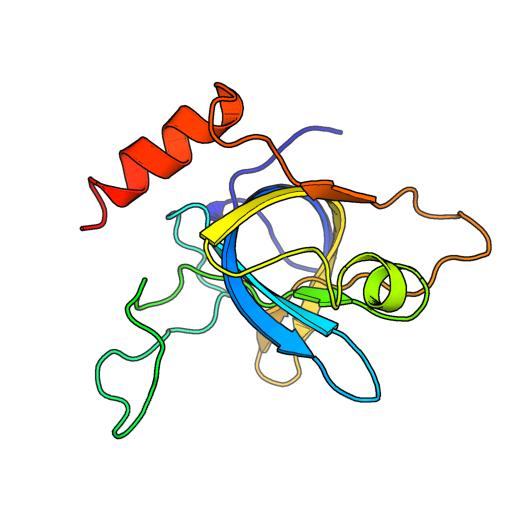0 13.96 85 GLU A O 1
ATOM 1519 N N . GLY A 1 84 ? 18.051 -3.745 78.479 1.00 14.31 86 GLY A N 1
ATOM 1520 C CA . GLY A 1 84 ? 19.453 -3.368 78.573 1.00 14.70 86 GLY A CA 1
ATOM 1521 C C . GLY A 1 84 ? 19.846 -2.213 77.679 1.00 16.85 86 GLY A C 1
ATOM 1522 O O . GLY A 1 84 ? 20.885 -1.562 77.928 1.00 18.28 86 GLY A O 1
ATOM 1526 N N . ASP A 1 85 ? 19.023 -1.903 76.684 1.00 14.99 87 ASP A N 1
ATOM 1527 C CA . ASP A 1 85 ? 19.277 -0.742 75.854 1.00 14.21 87 ASP A CA 1
ATOM 1528 C C . ASP A 1 85 ? 19.147 0.561 76.660 1.00 16.06 87 ASP A C 1
ATOM 1529 O O . ASP A 1 85 ? 18.452 0.652 77.686 1.00 16.26 87 ASP A O 1
ATOM 1538 N N . TYR A 1 86 ? 19.827 1.597 76.170 1.00 14.57 88 TYR A N 1
ATOM 1539 C CA . TYR A 1 86 ? 19.646 2.947 76.664 1.00 14.59 88 TYR A CA 1
ATOM 1540 C C . TYR A 1 86 ? 18.753 3.707 75.708 1.00 14.21 88 TYR A C 1
ATOM 1541 O O . TYR A 1 86 ? 18.798 3.479 74.493 1.00 15.51 88 TYR A O 1
ATOM 1559 N N . VAL A 1 87 ? 17.888 4.535 76.261 1.00 12.12 89 VAL A N 1
ATOM 1560 C CA . VAL A 1 87 ? 16.939 5.304 75.477 1.00 11.93 89 VAL A CA 1
ATOM 1561 C C . VAL A 1 87 ? 16.991 6.768 75.913 1.00 15.05 89 VAL A C 1
ATOM 1562 O O . VAL A 1 87 ? 17.351 7.102 77.047 1.00 13.90 89 VAL A O 1
ATOM 1575 N N . VAL A 1 88 ? 16.615 7.643 74.984 1.00 13.24 90 VAL A N 1
ATOM 1576 C CA . VAL A 1 88 ? 16.344 9.051 75.264 1.00 12.75 90 VAL A CA 1
ATOM 1577 C C . VAL A 1 88 ? 14.897 9.299 74.873 1.00 13.21 90 VAL A C 1
ATOM 1578 O O . VAL A 1 88 ? 14.491 9.018 73.741 1.00 13.19 90 VAL A O 1
ATOM 1591 N N . MET A 1 89 ? 14.106 9.758 75.838 1.00 14.95 91 MET A N 1
ATOM 1592 C CA . MET A 1 89 ? 12.689 10.045 75.656 1.00 13.56 91 MET A CA 1
ATOM 1593 C C . MET A 1 89 ? 12.537 11.556 75.725 1.00 13.36 91 MET A C 1
ATOM 1594 O O . MET A 1 89 ? 13.024 12.175 76.659 1.00 13.70 91 MET A O 1
ATOM 1608 N N . LYS A 1 90 ? 11.902 12.137 74.713 1.00 12.45 92 LYS A N 1
ATOM 1609 C CA . LYS A 1 90 ? 11.817 13.583 74.569 1.00 13.32 92 LYS A CA 1
ATOM 1610 C C . LYS A 1 90 ? 10.360 13.998 74.530 1.00 14.71 92 LYS A C 1
ATOM 1611 O O . LYS A 1 90 ? 9.559 13.412 73.799 1.00 14.72 92 LYS A O 1
ATOM 1630 N N . ASN A 1 91 ? 10.007 14.937 75.410 1.00 13.65 93 ASN A N 1
ATOM 1631 C CA . ASN A 1 91 ? 8.705 15.582 75.420 1.00 15.72 93 ASN A CA 1
ATOM 1632 C C . ASN A 1 91 ? 7.571 14.595 75.648 1.00 17.92 93 ASN A C 1
ATOM 1633 O O . ASN A 1 91 ? 6.465 14.760 75.139 1.00 20.60 93 ASN A O 1
ATOM 1644 N N . VAL A 1 92 ? 7.821 13.603 76.470 1.00 16.75 94 VAL A N 1
ATOM 1645 C CA . VAL A 1 92 ? 6.806 12.633 76.819 1.00 14.68 94 VAL A CA 1
ATOM 1646 C C . VAL A 1 92 ? 6.015 13.138 78.009 1.00 18.37 94 VAL A C 1
ATOM 1647 O O . VAL A 1 92 ? 6.445 14.008 78.766 1.00 20.97 94 VAL A O 1
ATOM 1660 N N . ARG A 1 93 ? 4.801 12.644 78.086 1.00 18.68 95 ARG A N 1
ATOM 1661 C CA . ARG A 1 93 ? 3.805 13.059 79.040 1.00 20.96 95 ARG A CA 1
ATOM 1662 C C . ARG A 1 93 ? 3.767 12.103 80.219 1.00 16.23 95 ARG A C 1
ATOM 1663 O O . ARG A 1 93 ? 3.948 10.890 80.056 1.00 18.23 95 ARG A O 1
ATOM 1684 N N . THR A 1 94 ? 3.584 12.637 81.417 1.00 16.51 96 THR A N 1
ATOM 1685 C CA . THR A 1 94 ? 3.408 11.789 82.581 1.00 15.70 96 THR A CA 1
ATOM 1686 C C . THR A 1 94 ? 1.983 11.897 83.115 1.00 16.52 96 THR A C 1
ATOM 1687 O O . THR A 1 94 ? 1.269 12.879 82.889 1.00 18.94 96 THR A O 1
ATOM 1698 N N . LYS A 1 95 ? 1.566 10.855 83.816 1.00 15.38 97 LYS A N 1
ATOM 1699 C CA . LYS A 1 95 ? 0.259 10.832 84.448 1.00 15.78 97 LYS A CA 1
ATOM 1700 C C . LYS A 1 95 ? 0.362 9.974 85.691 1.00 21.25 97 LYS A C 1
ATOM 1701 O O . LYS A 1 95 ? 1.419 9.416 86.016 1.00 18.94 97 LYS A O 1
ATOM 1720 N N . ILE A 1 96 ? -0.762 9.882 86.390 1.00 21.46 98 ILE A N 1
ATOM 1721 C CA . ILE A 1 96 ? -0.908 9.049 87.571 1.00 24.70 98 ILE A CA 1
ATOM 1722 C C . ILE A 1 96 ? -1.935 7.990 87.239 1.00 26.04 98 ILE A C 1
ATOM 1723 O O . ILE A 1 96 ? -2.963 8.300 86.621 1.00 27.03 98 ILE A O 1
ATOM 1739 N N . ASP A 1 97 ? -1.664 6.747 87.630 1.00 24.55 99 ASP A N 1
ATOM 1740 C CA . ASP A 1 97 ? -2.593 5.679 87.309 1.00 27.82 99 ASP A CA 1
ATOM 1741 C C . ASP A 1 97 ? -3.657 5.578 88.399 1.00 25.70 99 ASP A C 1
ATOM 1742 O O . ASP A 1 97 ? -3.733 6.404 89.317 1.00 30.13 99 ASP A O 1
ATOM 1751 N N . HIS A 1 98 ? -4.505 4.592 88.259 1.00 28.03 100 HIS A N 1
ATOM 1752 C CA . HIS A 1 98 ? -5.634 4.447 89.148 1.00 33.20 100 HIS A CA 1
ATOM 1753 C C . HIS A 1 98 ? -5.266 4.268 90.579 1.00 30.51 100 HIS A C 1
ATOM 1754 O O . HIS A 1 98 ? -6.013 4.586 91.448 1.00 33.27 100 HIS A O 1
ATOM 1768 N N . LEU A 1 99 ? -4.075 3.776 90.805 1.00 25.23 101 LEU A N 1
ATOM 1769 C CA . LEU A 1 99 ? -3.585 3.475 92.132 1.00 27.27 101 LEU A CA 1
ATOM 1770 C C . LEU A 1 99 ? -2.609 4.509 92.648 1.00 28.99 101 LEU A C 1
ATOM 1771 O O . LEU A 1 99 ? -2.044 4.313 93.725 1.00 27.61 101 LEU A O 1
ATOM 1787 N N . GLY A 1 100 ? -2.384 5.596 91.904 1.00 26.19 102 GLY A N 1
ATOM 1788 C CA . GLY A 1 100 ? -1.579 6.693 92.379 1.00 26.14 102 GLY A CA 1
ATOM 1789 C C . GLY A 1 100 ? -0.130 6.699 91.948 1.00 23.44 102 GLY A C 1
ATOM 1790 O O . GLY A 1 100 ? 0.616 7.567 92.402 1.00 24.09 102 GLY A O 1
ATOM 1794 N N . TYR A 1 101 ? 0.292 5.772 91.087 1.00 19.75 103 TYR A N 1
ATOM 1795 C CA . TYR A 1 101 ? 1.689 5.695 90.671 1.00 16.23 103 TYR A CA 1
ATOM 1796 C C . TYR A 1 101 ? 1.924 6.486 89.386 1.00 16.93 103 TYR A C 1
ATOM 1797 O O . TYR A 1 101 ? 1.062 6.553 88.513 1.00 19.10 103 TYR A O 1
ATOM 1815 N N . LEU A 1 102 ? 3.094 7.098 89.304 1.00 16.59 104 LEU A N 1
ATOM 1816 C CA . LEU A 1 102 ? 3.527 7.795 88.108 1.00 16.05 104 LEU A CA 1
ATOM 1817 C C . LEU A 1 102 ? 3.711 6.809 86.965 1.00 17.10 104 LEU A C 1
ATOM 1818 O O . LEU A 1 102 ? 4.177 5.677 87.165 1.00 19.08 104 LEU A O 1
ATOM 1834 N N . GLU A 1 103 ? 3.332 7.232 85.770 1.00 15.55 105 GLU A N 1
ATOM 1835 C CA . GLU A 1 103 ? 3.647 6.480 84.580 1.00 16.91 105 GLU A CA 1
ATOM 1836 C C . GLU A 1 103 ? 3.841 7.466 83.436 1.00 15.56 105 GLU A C 1
ATOM 1837 O O . GLU A 1 103 ? 3.469 8.635 83.520 1.00 16.11 105 GLU A O 1
ATOM 1849 N N . CYS A 1 104 ? 4.486 6.983 82.387 1.00 15.35 106 CYS A N 1
ATOM 1850 C CA A CYS A 1 104 ? 4.745 7.751 81.183 0.59 17.73 106 CYS A CA 1
ATOM 1851 C CA B CYS A 1 104 ? 4.733 7.753 81.177 0.41 17.73 106 CYS A CA 1
ATOM 1852 C C . CYS A 1 104 ? 3.927 7.176 80.035 1.00 16.59 106 CYS A C 1
ATOM 1853 O O . CYS A 1 104 ? 3.821 5.957 79.885 1.00 15.62 106 CYS A O 1
ATOM 1868 N N . ILE A 1 105 ? 3.373 8.069 79.212 1.00 18.74 107 ILE A N 1
ATOM 1869 C CA . ILE A 1 105 ? 2.444 7.694 78.163 1.00 21.58 107 ILE A CA 1
ATOM 1870 C C . ILE A 1 105 ? 2.909 8.305 76.858 1.00 22.69 107 ILE A C 1
ATOM 1871 O O . ILE A 1 105 ? 3.264 9.489 76.810 1.00 22.86 107 ILE A O 1
ATOM 1887 N N . LEU A 1 106 ? 2.907 7.494 75.793 1.00 18.16 108 LEU A N 1
ATOM 1888 C CA . LEU A 1 106 ? 3.111 7.993 74.432 1.00 18.34 108 LEU A CA 1
ATOM 1889 C C . LEU A 1 106 ? 1.879 7.610 73.604 1.00 18.18 108 LEU A C 1
ATOM 1890 O O . LEU A 1 106 ? 1.734 6.486 73.121 1.00 16.87 108 LEU A O 1
ATOM 1906 N N . HIS A 1 107 ? 0.963 8.562 73.487 1.00 22.30 109 HIS A N 1
ATOM 1907 C CA . HIS A 1 107 ? -0.257 8.377 72.724 1.00 21.91 109 HIS A CA 1
ATOM 1908 C C . HIS A 1 107 ? 0.029 8.554 71.235 1.00 14.84 109 HIS A C 1
ATOM 1909 O O . HIS A 1 107 ? 0.889 9.318 70.840 1.00 19.96 109 HIS A O 1
ATOM 1923 N N . GLY A 1 108 ? -0.711 7.824 70.413 1.00 18.04 110 GLY A N 1
ATOM 1924 C CA . GLY A 1 108 ? -0.630 8.027 68.985 1.00 19.97 110 GLY A CA 1
ATOM 1925 C C . GLY A 1 108 ? -0.853 9.493 68.682 1.00 21.42 110 GLY A C 1
ATOM 1926 O O . GLY A 1 108 ? -1.776 10.091 69.248 1.00 22.29 110 GLY A O 1
ATOM 1930 N N . ASP A 1 109 ? 0.010 10.041 67.886 1.00 27.55 111 ASP A N 1
ATOM 1931 C CA . ASP A 1 109 ? -0.014 11.477 67.610 1.00 24.24 111 ASP A CA 1
ATOM 1932 C C . ASP A 1 109 ? 0.101 11.717 66.098 1.00 33.17 111 ASP A C 1
ATOM 1933 O O . ASP A 1 109 ? 0.995 12.383 65.706 1.00 28.62 111 ASP A O 1
ATOM 1942 N N . SER A 1 110 ? -0.763 11.105 65.270 1.00 36.88 112 SER A N 1
ATOM 1943 C CA . SER A 1 110 ? -0.662 11.307 63.761 1.00 42.86 112 SER A CA 1
ATOM 1944 C C . SER A 1 110 ? -0.810 12.835 63.421 1.00 44.52 112 SER A C 1
ATOM 1945 O O . SER A 1 110 ? -0.218 13.322 62.467 1.00 41.04 112 SER A O 1
ATOM 1953 N N . ALA A 1 111 ? -1.659 13.593 64.143 1.00 40.10 113 ALA A N 1
ATOM 1954 C CA . ALA A 1 111 ? -1.667 15.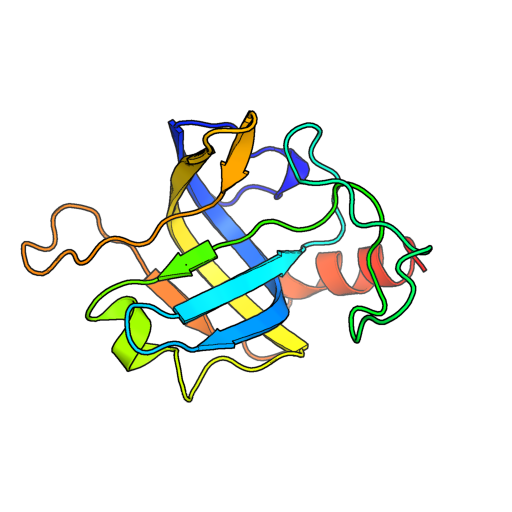096 63.965 1.00 39.60 113 ALA A CA 1
ATOM 1955 C C . ALA A 1 111 ? -0.282 15.842 64.207 1.00 44.35 113 ALA A C 1
ATOM 1956 O O . ALA A 1 111 ? -0.141 16.988 63.878 1.00 35.76 113 ALA A O 1
ATOM 1963 N N . LYS A 1 112 ? 0.615 15.169 64.887 1.00 40.77 114 LYS A N 1
ATOM 1964 C CA . LYS A 1 112 ? 1.911 15.714 65.231 1.00 44.36 114 LYS A CA 1
ATOM 1965 C C . LYS A 1 112 ? 1.836 16.966 66.080 1.00 42.58 114 LYS A C 1
ATOM 1966 O O . LYS A 1 112 ? 2.605 17.862 65.917 1.00 43.86 114 LYS A O 1
ATOM 1985 N N . ARG A 1 113 ? 0.898 16.975 67.004 1.00 36.60 115 ARG A N 1
ATOM 1986 C CA . ARG A 1 113 ? 0.686 18.086 67.894 1.00 35.04 115 ARG A CA 1
ATOM 1987 C C . ARG A 1 113 ? 1.667 18.182 69.066 1.00 41.69 115 ARG A C 1
ATOM 1988 O O . ARG A 1 113 ? 1.936 19.260 69.535 1.00 37.91 115 ARG A O 1
ATOM 2009 N N . TYR A 1 114 ? 2.202 17.074 69.557 1.00 31.80 116 TYR A N 1
ATOM 2010 C CA . TYR A 1 114 ? 3.040 17.138 70.734 1.00 40.24 116 TYR A CA 1
ATOM 2011 C C . TYR A 1 114 ? 4.558 16.969 70.679 1.00 27.15 116 TYR A C 1
ATOM 2012 O O . TYR A 1 114 ? 5.137 17.136 71.661 1.00 31.70 116 TYR A O 1
ATOM 2030 N N . ASN A 1 115 ? 5.149 16.568 69.556 1.00 30.20 117 ASN A N 1
ATOM 2031 C CA . ASN A 1 115 ? 6.597 16.395 69.327 1.00 32.19 117 ASN A CA 1
ATOM 2032 C C . ASN A 1 115 ? 7.381 15.367 70.196 1.00 21.78 117 ASN A C 1
ATOM 2033 O O . ASN A 1 115 ? 8.496 15.557 70.520 1.00 22.67 117 ASN A O 1
ATOM 2044 N N . MET A 1 116 ? 6.757 14.270 70.514 1.00 31.15 118 MET A N 1
ATOM 2045 C CA . MET A 1 116 ? 7.438 13.297 71.306 1.00 21.32 118 MET A CA 1
ATOM 2046 C C . MET A 1 116 ? 8.315 12.383 70.491 1.00 19.97 118 MET A C 1
ATOM 2047 O O . MET A 1 116 ? 8.100 12.186 69.337 1.00 18.81 118 MET A O 1
ATOM 2062 N N . SER A 1 117 ? 9.316 11.827 71.156 1.00 16.84 119 SER A N 1
ATOM 2063 C CA . SER A 1 117 ? 10.125 10.851 70.521 1.00 17.45 119 SER A CA 1
ATOM 2064 C C . SER A 1 117 ? 10.797 9.942 71.532 1.00 15.48 119 SER A C 1
ATOM 2065 O O . SER A 1 117 ? 10.912 10.263 72.653 1.00 15.91 119 SER A O 1
ATOM 2073 N N . ILE A 1 118 ? 11.178 8.780 71.075 1.00 15.81 120 ILE A N 1
ATOM 2074 C CA . ILE A 1 118 ? 11.969 7.873 71.838 1.00 14.72 120 ILE A CA 1
ATOM 2075 C C . ILE A 1 118 ? 12.936 7.259 70.853 1.00 16.87 120 ILE A C 1
ATOM 2076 O O . ILE A 1 118 ? 12.546 6.860 69.805 1.00 17.64 120 ILE A O 1
ATOM 2092 N N . GLU A 1 119 ? 14.196 7.269 71.201 1.00 15.64 121 GLU A N 1
ATOM 2093 C CA . GLU A 1 119 ? 15.189 6.690 70.368 1.00 15.87 121 GLU A CA 1
ATOM 2094 C C . GLU A 1 119 ? 16.237 5.957 71.219 1.00 16.95 121 GLU A C 1
ATOM 2095 O O . GLU A 1 119 ? 16.426 6.237 72.358 1.00 16.82 121 GLU A O 1
ATOM 2107 N N . LYS A 1 120 ? 16.886 5.002 70.603 1.00 15.03 122 LYS A N 1
ATOM 2108 C CA . LYS A 1 120 ? 17.926 4.277 71.258 1.00 12.77 122 LYS A CA 1
ATOM 2109 C C . LYS A 1 120 ? 19.188 5.156 71.311 1.00 20.68 122 LYS A C 1
ATOM 2110 O O . LYS A 1 120 ? 19.455 5.863 70.391 1.00 23.06 122 LYS A O 1
ATOM 2129 N N . VAL A 1 121 ? 19.932 5.087 72.406 1.00 16.17 123 VAL A N 1
ATOM 2130 C CA . VAL A 1 121 ? 21.150 5.816 72.578 1.00 18.79 123 VAL A CA 1
ATOM 2131 C C . VAL A 1 121 ? 22.294 4.794 72.527 1.00 23.46 123 VAL A C 1
ATOM 2132 O O . VAL A 1 121 ? 22.244 3.824 73.188 1.00 23.45 123 VAL A O 1
ATOM 2145 N N . ASP A 1 122 ? 23.318 5.043 71.742 1.00 25.47 124 ASP A N 1
ATOM 2146 C CA . ASP A 1 122 ? 24.437 4.141 71.662 1.00 32.65 124 ASP A CA 1
ATOM 2147 C C . ASP A 1 122 ? 25.055 4.058 73.011 1.00 27.13 124 ASP A C 1
ATOM 2148 O O . ASP A 1 122 ? 25.302 5.046 73.600 1.00 30.18 124 ASP A O 1
ATOM 2157 N N . SER A 1 123 ? 25.373 2.864 73.465 1.00 35.77 125 SER A N 1
ATOM 2158 C CA . SER A 1 123 ? 25.899 2.715 74.811 1.00 35.61 125 SER A CA 1
ATOM 2159 C C . SER A 1 123 ? 27.148 3.488 75.215 1.00 41.01 125 SER A C 1
ATOM 2160 O O . SER A 1 123 ? 27.408 3.563 76.359 1.00 43.32 125 SER A O 1
ATOM 2168 N N . GLU A 1 124 ? 27.950 4.000 74.313 1.00 41.21 126 GLU A N 1
ATOM 2169 C CA . GLU A 1 124 ? 29.076 4.869 74.624 1.00 42.43 126 GLU A CA 1
ATOM 2170 C C . GLU A 1 124 ? 28.848 6.355 74.799 1.00 41.76 126 GLU A C 1
ATOM 2171 O O . GLU A 1 124 ? 29.771 7.056 75.119 1.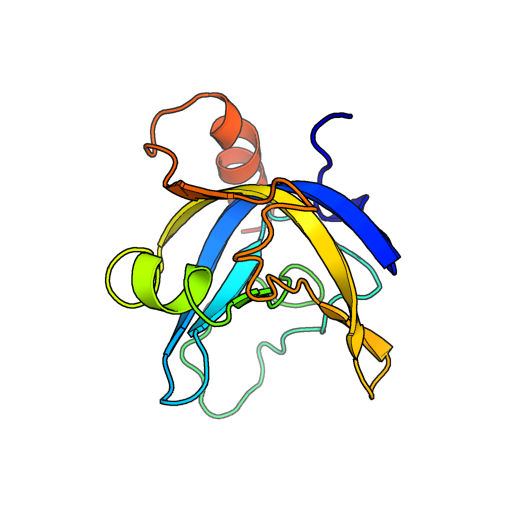00 40.18 126 GLU A O 1
ATOM 2183 N N . GLU A 1 125 ? 27.668 6.879 74.557 1.00 36.84 127 GLU A N 1
ATOM 2184 C CA . GLU A 1 125 ? 27.465 8.260 74.705 1.00 37.31 127 GLU A CA 1
ATOM 2185 C C . GLU A 1 125 ? 27.702 8.765 76.110 1.00 37.11 127 GLU A C 1
ATOM 2186 O O . GLU A 1 125 ? 27.238 8.222 77.040 1.00 28.39 127 GLU A O 1
ATOM 2198 N N . PRO A 1 126 ? 28.440 9.854 76.248 1.00 35.46 128 PRO A N 1
ATOM 2199 C CA . PRO A 1 126 ? 28.640 10.451 77.552 1.00 30.60 128 PRO A CA 1
ATOM 2200 C C . PRO A 1 126 ? 27.393 10.811 78.376 1.00 29.33 128 PRO A C 1
ATOM 2201 O O . PRO A 1 126 ? 27.519 10.855 79.551 1.00 27.72 128 PRO A O 1
ATOM 2212 N N . GLU A 1 127 ? 26.257 11.113 77.778 1.00 26.62 129 GLU A N 1
ATOM 2213 C CA . GLU A 1 127 ? 25.099 11.424 78.552 1.00 24.39 129 GLU A CA 1
ATOM 2214 C C . GLU A 1 127 ? 24.669 10.220 79.346 1.00 24.99 129 GLU A C 1
ATOM 2215 O O . GLU A 1 127 ? 23.854 10.362 80.190 1.00 24.78 129 GLU A O 1
ATOM 2227 N N . LEU A 1 128 ? 25.211 9.056 79.050 1.00 22.23 130 LEU A N 1
ATOM 2228 C CA . LEU A 1 128 ? 24.864 7.893 79.857 1.00 22.86 130 LEU A CA 1
ATOM 2229 C C . LEU A 1 128 ? 25.827 7.664 81.019 1.00 22.40 130 LEU A C 1
ATOM 2230 O O . LEU A 1 128 ? 25.655 6.705 81.779 1.00 21.28 130 LEU A O 1
ATOM 2246 N N . ASN A 1 129 ? 26.850 8.500 81.169 1.00 22.19 131 ASN A N 1
ATOM 2247 C CA . ASN A 1 129 ? 27.873 8.211 82.172 1.00 25.05 131 ASN A CA 1
ATOM 2248 C C . ASN A 1 129 ? 27.320 8.229 83.580 1.00 22.14 131 ASN A C 1
ATOM 2249 O O . ASN A 1 129 ? 27.800 7.479 84.435 1.00 24.94 131 ASN A O 1
ATOM 2260 N N . GLU A 1 130 ? 26.340 9.088 83.860 1.00 24.15 132 GLU A N 1
ATOM 2261 C CA . GLU A 1 130 ? 25.794 9.150 85.210 1.00 22.62 132 GLU A CA 1
ATOM 2262 C C . GLU A 1 130 ? 24.943 7.941 85.537 1.00 21.32 132 GLU A C 1
ATOM 2263 O O . GLU A 1 130 ? 24.935 7.486 86.682 1.00 22.95 132 GLU A O 1
ATOM 2275 N N . ILE A 1 131 ? 24.162 7.450 84.571 1.00 19.86 133 ILE A N 1
ATOM 2276 C CA . ILE A 1 131 ? 23.405 6.223 84.812 1.00 16.33 133 ILE A CA 1
ATOM 2277 C C . ILE A 1 131 ? 24.343 5.098 85.188 1.00 19.64 133 ILE A C 1
ATOM 2278 O O . ILE A 1 131 ? 24.078 4.345 86.122 1.00 22.24 133 ILE A O 1
ATOM 2294 N N . LYS A 1 132 ? 25.426 4.925 84.415 1.00 18.40 134 LYS A N 1
ATOM 2295 C CA . LYS A 1 132 ? 26.365 3.839 84.664 1.00 20.55 134 LYS A CA 1
ATOM 2296 C C . LYS A 1 132 ? 27.008 3.999 86.023 1.00 25.80 134 LYS A C 1
ATOM 2297 O O . LYS A 1 132 ? 27.233 3.016 86.743 1.00 24.41 134 LYS A O 1
ATOM 2316 N N . SER A 1 133 ? 27.299 5.238 86.384 1.00 24.29 135 SER A N 1
ATOM 2317 C CA . SER A 1 133 ? 27.924 5.529 87.663 1.00 22.72 135 SER A CA 1
ATOM 2318 C C . SER A 1 133 ? 26.966 5.280 88.815 1.00 30.27 135 SER A C 1
ATOM 2319 O O . SER A 1 133 ? 27.344 4.682 89.825 1.00 28.55 135 SER A O 1
ATOM 2327 N N . ARG A 1 134 ? 25.721 5.749 88.697 1.00 23.70 136 ARG A N 1
ATOM 2328 C CA . ARG A 1 134 ? 24.737 5.480 89.744 1.00 24.34 136 ARG A CA 1
ATOM 2329 C C . ARG A 1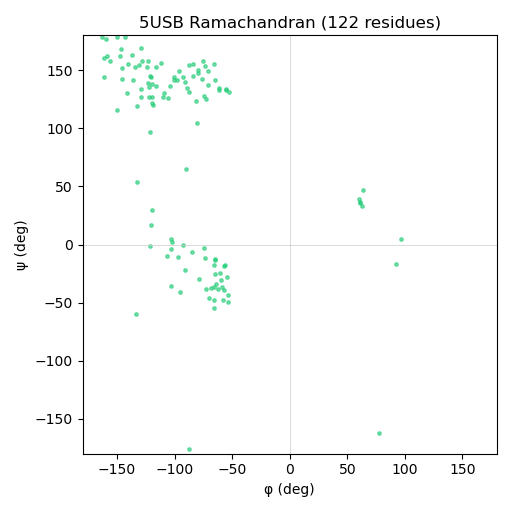 134 ? 24.397 3.993 89.845 1.00 25.78 136 ARG A C 1
ATOM 2330 O O . ARG A 1 134 ? 24.138 3.482 90.947 1.00 22.83 136 ARG A O 1
ATOM 2351 N N . LYS A 1 135 ? 24.335 3.279 88.722 1.00 22.54 137 LYS A N 1
ATOM 2352 C CA . LYS A 1 135 ? 24.096 1.840 88.811 1.00 18.75 137 LYS A CA 1
ATOM 2353 C C . LYS A 1 135 ? 25.114 1.201 89.746 1.00 28.50 137 LYS A C 1
ATOM 2354 O O . LYS A 1 135 ? 24.761 0.375 90.590 1.00 26.92 137 LYS A O 1
ATOM 2373 N N . ARG A 1 136 ? 26.381 1.578 89.643 1.00 27.67 138 ARG A N 1
ATOM 2374 C CA . ARG A 1 136 ? 27.422 0.988 90.482 1.00 33.84 138 ARG A CA 1
ATOM 2375 C C . ARG A 1 136 ? 27.154 1.300 91.935 1.00 32.26 138 ARG A C 1
ATOM 2376 O O . ARG A 1 136 ? 27.240 0.422 92.809 1.00 35.92 138 ARG A O 1
ATOM 2397 N N A LEU A 1 137 ? 26.810 2.559 92.213 0.39 33.91 139 LEU A N 1
ATOM 2398 N N B LEU A 1 137 ? 26.661 2.498 92.212 0.37 33.89 139 LEU A N 1
ATOM 2399 N N C LEU A 1 137 ? 27.025 2.601 92.224 0.24 33.78 139 LEU A N 1
ATOM 2400 C CA A LEU A 1 137 ? 26.508 2.989 93.571 0.39 34.60 139 LEU A CA 1
ATOM 2401 C CA B LEU A 1 137 ? 26.269 2.835 93.573 0.37 34.52 139 LEU A CA 1
ATOM 2402 C CA C LEU A 1 137 ? 26.799 3.096 93.575 0.24 34.41 139 LEU A CA 1
ATOM 2403 C C A LEU A 1 137 ? 25.252 2.306 94.095 0.39 32.55 139 LEU A C 1
ATOM 2404 C C B LEU A 1 137 ? 25.333 1.804 94.201 0.37 32.32 139 LEU A C 1
ATOM 2405 C C C LEU A 1 137 ? 25.666 2.339 94.231 0.24 33.02 139 LEU A C 1
ATOM 2406 O O A LEU A 1 137 ? 25.240 1.813 95.228 0.39 35.46 139 LEU A O 1
ATOM 2407 O O B LEU A 1 137 ? 25.256 1.735 95.432 0.37 35.72 139 LEU A O 1
ATOM 2408 O O C LEU A 1 137 ? 25.685 2.081 95.441 0.24 34.86 139 LEU A O 1
ATOM 2454 N N A TYR A 1 138 ? 24.173 2.279 93.300 0.39 31.73 140 TYR A N 1
ATOM 2455 N N B TYR A 1 138 ? 24.614 1.007 93.400 0.37 33.82 140 TYR A N 1
ATOM 2456 N N C TYR A 1 138 ? 24.721 1.998 93.413 0.24 32.67 140 TYR A N 1
ATOM 2457 C CA A TYR A 1 138 ? 23.015 1.495 93.721 0.39 31.12 140 TYR A CA 1
ATOM 2458 C CA B TYR A 1 138 ? 23.498 0.211 93.912 0.37 30.99 140 TYR A CA 1
ATOM 2459 C CA C TYR A 1 138 ? 23.548 1.263 93.792 0.24 31.15 140 TYR A CA 1
ATOM 2460 C C A TYR A 1 138 ? 23.446 0.079 94.085 0.39 31.34 140 TYR A C 1
ATOM 2461 C C B TYR A 1 138 ? 23.759 -1.279 94.001 0.37 32.80 140 TYR A C 1
ATOM 2462 C C C TYR A 1 138 ? 23.777 -0.165 94.047 0.24 31.87 140 TYR A C 1
ATOM 2463 O O A TYR A 1 138 ? 23.088 -0.436 95.150 0.39 33.16 140 TYR A O 1
ATOM 2464 O O B TYR A 1 138 ? 23.285 -1.909 94.947 0.37 33.65 140 TYR A O 1
ATOM 2465 O O C TYR A 1 138 ? 23.299 -0.663 95.029 0.24 32.71 140 TYR A O 1
ATOM 2517 N N A VAL A 1 139 ? 24.224 -0.569 93.224 0.39 32.01 141 VAL A N 1
ATOM 2518 N N B VAL A 1 139 ? 24.495 -1.872 93.067 0.37 32.94 141 VAL A N 1
ATOM 2519 N N C VAL A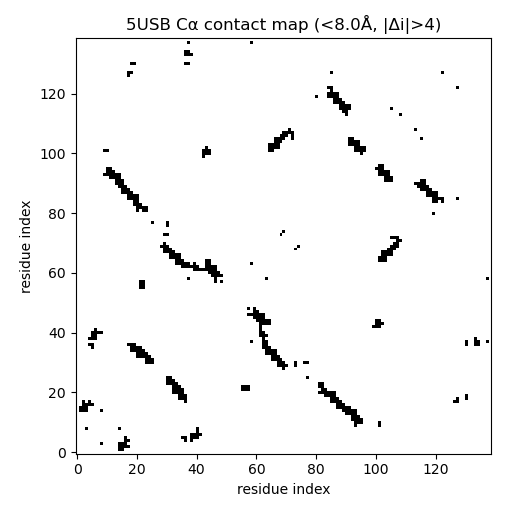 1 139 ? 24.472 -0.854 93.158 0.24 32.36 141 VAL A N 1
ATOM 2520 C CA A VAL A 1 139 ? 24.603 -1.953 93.519 0.39 33.06 141 VAL A CA 1
ATOM 2521 C CA B VAL A 1 139 ? 24.620 -3.328 93.053 0.37 34.22 141 VAL A CA 1
ATOM 2522 C CA C VAL A 1 139 ? 24.704 -2.262 93.259 0.24 33.14 141 VAL A CA 1
ATOM 2523 C C A VAL A 1 139 ? 25.744 -2.000 94.530 0.39 34.38 141 VAL A C 1
ATOM 2524 C C B VAL A 1 139 ? 25.517 -3.777 94.200 0.37 34.27 141 VAL A C 1
ATOM 2525 C C C VAL A 1 139 ? 25.717 -2.619 94.352 0.24 34.44 141 VAL A C 1
ATOM 2526 O O A VAL A 1 139 ? 25.931 -3.029 95.182 0.39 35.83 141 VAL A O 1
ATOM 2527 O O B VAL A 1 139 ? 25.110 -4.586 95.032 0.37 37.12 141 VAL A O 1
ATOM 2528 O O C VAL A 1 139 ? 25.526 -3.574 95.080 0.24 35.07 141 VAL A O 1
#

InterPro domains:
  IPR011564 Telomeric single stranded DNA binding POT1/Cdc13 [PF02765] (35-165)
  IPR011564 Telomeric single stranded DNA binding POT1/Cdc13 [SM00976] (27-171)
  IPR012340 Nucleic acid-binding, OB-fold [G3DSA:2.40.50.140] (1-185)
  IPR012340 Nucleic acid-binding, OB-fold [G3DSA:2.40.50.140] (199-339)
  IPR012340 Nucleic acid-binding, OB-fold [SSF50249] (6-171)
  IPR012340 Nucleic acid-binding, OB-fold [SSF50249] (202-337)
  IPR028389 Protection of telomeres protein 1 [PTHR14513] (35-554)
  IPR032042 Protection of telomeres protein 1, ssDNA-binding domain [PF16686] (203-338)

Solvent-accessible surface area: 8630 Å² total; per-residue (Å²): 150,78,95,31,65,0,48,113,4,70,39,111,56,120,5,10,0,46,0,22,2,36,72,31,160,160,44,149,162,29,2,11,0,42,0,0,2,14,15,102,8,142,55,0,101,54,46,50,73,188,79,126,99,69,227,28,228,13,1,60,26,84,35,9,2,98,0,20,0,75,74,61,13,7,137,103,0,102,128,82,2,98,98,40,32,25,0,14,0,88,29,0,111,1,81,49,34,189,146,35,57,7,14,0,6,0,104,32,9,112,62,130,185,146,109,23,40,7,78,72,18,85,58,142,79,94,108,0,87,104,4,74,54,47,81,180,143,85,123

Nearest PDB structures (foldseek):
  4hj9-assembly1_A  TM=9.972E-01  e=5.926E-27  Schizosaccharomyces pombe 972h-
  7cuh-assembly1_A  TM=9.938E-01  e=8.384E-25  Schizosaccharomyces pombe 972h-
  8aa9-assembly1_A  TM=6.655E-01  e=4.391E-05  Pyrococcus abyssi GE5
  8oel-assembly1_D  TM=6.989E-01  e=3.079E-04  Pyrococcus abyssi
  8oej-assembly1_D  TM=6.826E-01  e=7.500E-04  Pyrococcus abyssi

B-factor: mean 26.06, std 12.1, range [9.97, 84.19]

Foldseek 3Di:
DDADAPQPDDAFFWHKYKWAWFDWDDDPFWIKTKTFLLDAHPQADFADPPPPDDPGPDDGTRTIAMETGGDPRRVVPVVPDDHGWMKIKGRWHWHADPVRHIHTYHDDCPVCPGDIDMDTDPPPDPVSVSSVVSVVVRD

CATH classification: 2.40.50.140